Protein AF-A0A7J2QZQ3-F1 (afdb_monomer)

Nearest PDB structures (foldseek):
  8r4z-assembly1_A  TM=9.705E-01  e=7.415E-05  Pseudomonas syringae
  6ect-assembly1_A  TM=9.911E-01  e=1.707E-04  Stigmatella aurantiaca
  4m6x-assembly1_B  TM=9.555E-01  e=1.962E-04  Streptomyces hygroscopicus
  4m71-assembly1_B  TM=9.541E-01  e=3.420E-04  Streptomyces hygroscopicus
  4kib-assembly1_A  TM=9.616E-01  e=5.964E-04  Streptomyces hygroscopicus

Sequence (57 aa):
MVADIGCGHGRASIKSAQAFPKSIYIGYDIHEPSIIRANEKVKQFGVKDRVFLNSLI

Mean predicted aligned error: 1.62 Å

Solvent-accessible surface area (backbone atoms only — not comparable to full-atom values): 3130 Å² total; per-residue (Å²): 115,48,81,36,81,68,34,46,60,33,61,68,58,52,56,47,38,73,76,36,74,91,45,38,35,43,28,36,24,73,54,46,74,34,28,56,55,14,52,55,47,32,54,74,72,70,42,59,90,37,47,46,68,39,52,78,101

Secondary structure (DSSP, 8-state):
-EEEET-TTSHHHHHHHHH-TT--EEEEES-HHHHHHHHHHHHHTT-TTTEEEEE--

Radius of gyration: 9.87 Å; Cα contacts (8 Å, |Δi|>4): 107; chains: 1; bounding box: 24×20×21 Å

Foldseek 3Di:
DEEAEQCFLVPVVLVVCVVPVVAAYEYEHQPVVRQVNNVVVCVVSVNVVRYHYDHPD

pLDDT: mean 98.07, std 1.53, range [89.69, 98.81]

Structure (mmCIF, N/CA/C/O backbone):
data_AF-A0A7J2QZQ3-F1
#
_entry.id   AF-A0A7J2QZQ3-F1
#
loop_
_atom_site.group_PDB
_atom_site.id
_atom_site.type_symbol
_atom_site.label_atom_id
_atom_site.label_alt_id
_atom_site.label_comp_id
_atom_site.label_asym_id
_atom_site.label_entity_id
_atom_site.label_seq_id
_atom_site.pdbx_PDB_ins_code
_atom_site.Cartn_x
_atom_site.Cartn_y
_atom_site.Cartn_z
_atom_site.occupancy
_atom_site.B_iso_or_equiv
_atom_site.auth_seq_id
_atom_site.auth_comp_id
_atom_site.auth_asym_id
_atom_site.auth_atom_id
_atom_site.pdbx_PDB_model_num
ATOM 1 N N . MET A 1 1 ? -9.970 -8.175 3.415 1.00 91.56 1 MET A N 1
ATOM 2 C CA . MET A 1 1 ? -8.607 -8.242 2.845 1.00 91.56 1 MET A CA 1
ATOM 3 C C . MET A 1 1 ? -8.754 -8.218 1.332 1.00 91.56 1 MET A C 1
ATOM 5 O O . MET A 1 1 ? -9.685 -8.852 0.850 1.00 91.56 1 MET A O 1
ATOM 9 N N 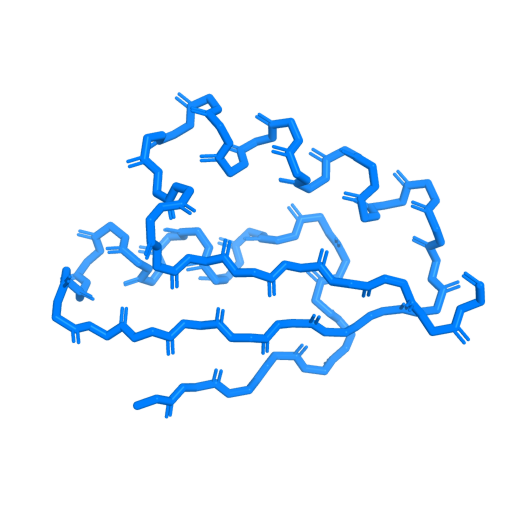. VAL A 1 2 ? -7.932 -7.452 0.614 1.00 98.00 2 VAL A N 1
ATOM 10 C CA . VAL A 1 2 ? -8.037 -7.233 -0.841 1.00 98.00 2 VAL A CA 1
ATOM 11 C C . VAL A 1 2 ? -6.676 -7.483 -1.485 1.00 98.00 2 VAL A C 1
ATOM 13 O O . VAL A 1 2 ? -5.664 -7.033 -0.949 1.00 98.00 2 VAL A O 1
ATOM 16 N N . ALA A 1 3 ? -6.669 -8.178 -2.622 1.00 98.25 3 ALA A N 1
ATOM 17 C CA . ALA A 1 3 ? -5.491 -8.352 -3.465 1.00 98.25 3 ALA A CA 1
ATOM 18 C C . ALA A 1 3 ? -5.589 -7.449 -4.706 1.00 98.25 3 ALA A C 1
ATOM 20 O O . ALA A 1 3 ? -6.638 -7.411 -5.348 1.00 98.25 3 ALA A O 1
ATOM 21 N N . ASP A 1 4 ? -4.511 -6.735 -5.030 1.00 98.31 4 ASP A N 1
ATOM 22 C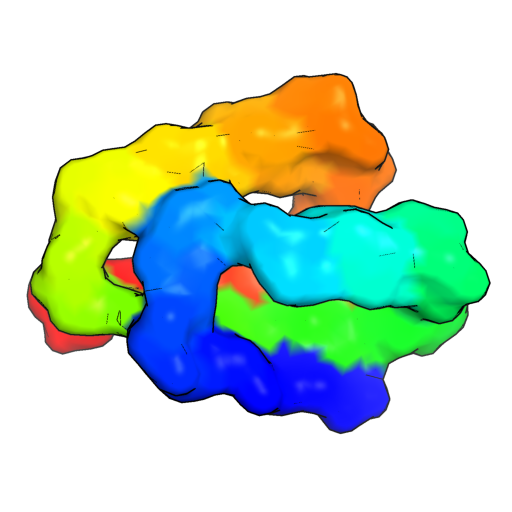 CA . ASP A 1 4 ? -4.407 -5.814 -6.173 1.00 98.31 4 ASP A CA 1
ATOM 23 C C . ASP A 1 4 ? -3.268 -6.285 -7.099 1.00 98.31 4 ASP A C 1
ATOM 25 O O . ASP A 1 4 ? -2.087 -6.100 -6.796 1.00 98.31 4 ASP A O 1
ATOM 29 N N . ILE A 1 5 ? -3.613 -6.987 -8.184 1.00 98.19 5 ILE A N 1
ATOM 30 C CA . ILE A 1 5 ? -2.646 -7.559 -9.136 1.00 98.19 5 ILE A CA 1
ATOM 31 C C . ILE A 1 5 ? -2.450 -6.590 -10.298 1.00 98.19 5 ILE A C 1
ATOM 33 O O . ILE A 1 5 ? -3.418 -6.206 -10.951 1.00 98.19 5 ILE A O 1
ATOM 37 N N . GLY A 1 6 ? -1.198 -6.214 -10.570 1.00 98.06 6 GLY A N 1
ATOM 38 C CA . GLY A 1 6 ? -0.904 -5.093 -11.465 1.00 98.06 6 GLY A CA 1
ATOM 39 C C . GLY A 1 6 ? -1.171 -3.751 -10.779 1.00 98.06 6 GLY A C 1
ATOM 40 O O . GLY A 1 6 ? -1.725 -2.831 -11.384 1.00 98.06 6 GLY A O 1
ATOM 41 N N . CYS A 1 7 ? -0.836 -3.654 -9.485 1.00 98.12 7 CYS A N 1
ATOM 42 C CA . CYS A 1 7 ? -1.188 -2.497 -8.657 1.00 98.12 7 CYS A CA 1
ATOM 43 C C . CYS A 1 7 ? -0.482 -1.190 -9.076 1.00 98.12 7 CYS A C 1
ATOM 45 O O . CYS A 1 7 ? -0.884 -0.096 -8.653 1.00 98.12 7 CYS A O 1
ATOM 47 N N . GLY A 1 8 ? 0.557 -1.277 -9.913 1.00 98.44 8 GLY A N 1
ATOM 48 C CA . GLY A 1 8 ? 1.320 -0.168 -10.467 1.00 98.44 8 GLY A CA 1
ATOM 49 C C . GLY A 1 8 ? 1.718 0.852 -9.406 1.00 98.44 8 GLY A C 1
ATOM 50 O O . GLY A 1 8 ? 2.424 0.563 -8.448 1.00 98.44 8 GLY A O 1
ATOM 51 N N . HIS A 1 9 ? 1.231 2.084 -9.559 1.00 98.44 9 HIS A N 1
ATOM 52 C CA . HIS A 1 9 ? 1.514 3.190 -8.636 1.00 98.44 9 HIS A CA 1
ATOM 53 C C . HIS A 1 9 ? 0.633 3.206 -7.366 1.00 98.44 9 HIS A C 1
ATOM 55 O O . HIS A 1 9 ? 0.582 4.233 -6.682 1.00 98.44 9 HIS A O 1
ATOM 61 N N . GLY A 1 10 ? -0.131 2.142 -7.093 1.00 98.12 10 GLY A N 1
ATOM 62 C CA . GLY A 1 10 ? -0.932 1.964 -5.877 1.00 98.12 10 GLY A CA 1
ATOM 63 C C . GLY A 1 10 ? -2.195 2.826 -5.769 1.00 98.12 10 GLY A C 1
ATOM 64 O O . GLY A 1 10 ? -2.784 2.908 -4.695 1.00 98.12 10 GLY A O 1
ATOM 65 N N . ARG A 1 11 ? -2.633 3.505 -6.843 1.00 98.44 11 ARG A N 1
ATOM 66 C CA . ARG A 1 11 ? -3.737 4.494 -6.782 1.00 98.44 11 ARG A CA 1
ATOM 67 C C . ARG A 1 11 ? -5.051 3.891 -6.274 1.00 98.44 11 ARG A C 1
ATOM 69 O O . ARG A 1 11 ? -5.715 4.520 -5.451 1.00 98.44 11 ARG A O 1
ATOM 76 N N . ALA A 1 12 ? -5.421 2.710 -6.773 1.00 98.25 12 ALA A N 1
ATOM 77 C CA . ALA A 1 12 ? -6.665 2.039 -6.404 1.00 98.25 12 ALA A CA 1
ATOM 78 C C . ALA A 1 12 ? -6.636 1.602 -4.934 1.00 98.25 12 ALA A C 1
ATOM 80 O O . ALA A 1 12 ? -7.510 2.001 -4.161 1.00 98.25 12 ALA A O 1
ATOM 81 N N . SER A 1 13 ? -5.587 0.879 -4.536 1.00 98.62 13 SER A N 1
ATOM 82 C CA . SER A 1 13 ? -5.366 0.450 -3.152 1.00 98.62 13 SER A CA 1
ATOM 83 C C . SER A 1 13 ? -5.319 1.616 -2.156 1.00 98.62 13 SER A C 1
ATOM 85 O O . SER A 1 13 ? -6.010 1.574 -1.143 1.00 98.62 13 SER A O 1
ATOM 87 N N . ILE A 1 14 ? -4.593 2.704 -2.451 1.00 98.69 14 ILE A N 1
ATOM 88 C CA . ILE A 1 14 ? -4.503 3.879 -1.560 1.00 98.69 14 ILE A CA 1
ATOM 89 C C . ILE A 1 14 ? -5.871 4.541 -1.374 1.00 98.69 14 ILE A C 1
ATOM 91 O O . ILE A 1 14 ? -6.296 4.775 -0.243 1.00 98.69 14 ILE A O 1
ATOM 95 N N . LYS A 1 15 ? -6.585 4.825 -2.472 1.00 98.56 15 LYS A N 1
ATOM 96 C CA . LYS A 1 15 ? -7.896 5.487 -2.397 1.00 98.56 15 LYS A CA 1
ATOM 97 C C . LYS A 1 15 ? -8.918 4.613 -1.667 1.00 98.56 15 LYS A C 1
ATOM 99 O O . LYS A 1 15 ? -9.715 5.111 -0.876 1.00 98.56 15 LYS A O 1
ATOM 104 N N . SER A 1 16 ? -8.859 3.305 -1.894 1.00 98.38 16 SER A N 1
ATOM 105 C CA . SER A 1 16 ? -9.737 2.344 -1.228 1.00 98.38 16 SER A CA 1
ATOM 106 C C . SER A 1 16 ? -9.396 2.201 0.260 1.00 98.38 16 SER A C 1
ATOM 108 O O . SER A 1 16 ? -10.299 2.095 1.083 1.00 98.38 16 SER A O 1
ATOM 110 N N . ALA A 1 17 ? -8.121 2.277 0.648 1.00 98.44 17 ALA A N 1
ATOM 111 C CA . ALA A 1 17 ? -7.712 2.265 2.053 1.00 98.44 17 ALA A CA 1
ATOM 112 C C . ALA A 1 17 ? -8.167 3.508 2.829 1.00 98.44 17 ALA A C 1
ATOM 114 O O . ALA A 1 17 ? -8.512 3.396 4.004 1.00 98.44 17 ALA A O 1
ATOM 115 N N . GLN A 1 18 ? -8.229 4.670 2.173 1.00 97.75 18 GLN A N 1
ATOM 116 C CA . GLN A 1 18 ? -8.805 5.884 2.761 1.00 97.75 18 GLN A CA 1
ATOM 117 C C . GLN A 1 18 ? -10.319 5.749 2.983 1.00 97.75 18 GLN A C 1
ATOM 119 O O . GLN A 1 18 ? -10.826 6.167 4.021 1.00 97.75 18 GLN A O 1
ATOM 124 N N . ALA A 1 19 ? -11.040 5.147 2.032 1.00 98.38 19 ALA A N 1
ATOM 125 C CA . ALA A 1 19 ? -12.490 4.960 2.123 1.00 98.38 19 ALA A CA 1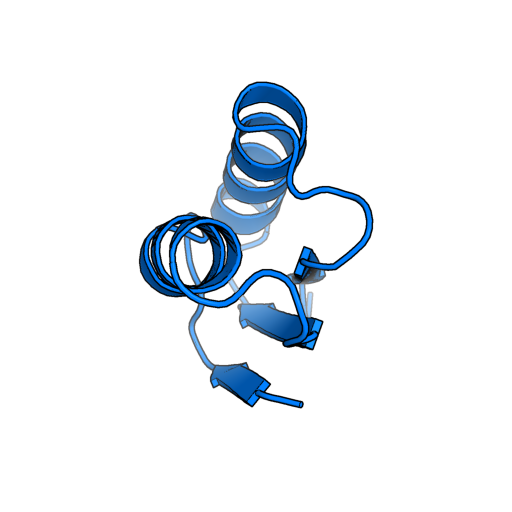
ATOM 126 C C . ALA A 1 19 ? -12.900 3.821 3.076 1.00 98.38 19 ALA A C 1
ATOM 128 O O . ALA A 1 19 ? -13.939 3.897 3.730 1.00 98.38 19 ALA A O 1
ATOM 129 N N . PHE A 1 20 ? -12.083 2.770 3.172 1.00 98.19 20 PHE A N 1
ATOM 130 C CA . PHE A 1 20 ? -12.371 1.560 3.940 1.00 98.19 20 PHE A CA 1
ATOM 131 C C . PHE A 1 20 ? -11.262 1.298 4.969 1.00 98.19 20 PHE A C 1
ATOM 133 O O . PHE A 1 20 ? -10.441 0.397 4.782 1.00 98.19 20 PHE A O 1
ATOM 140 N N . PRO A 1 21 ? -11.234 2.043 6.089 1.00 96.88 21 PRO A N 1
ATOM 141 C CA . PRO A 1 21 ? -10.112 2.023 7.027 1.00 96.88 21 PRO A CA 1
ATOM 142 C C . PRO A 1 21 ? -9.917 0.684 7.754 1.00 96.88 21 PRO A C 1
ATOM 144 O O . PRO A 1 21 ? -8.841 0.446 8.292 1.00 96.88 21 PRO A O 1
ATOM 147 N N . LYS A 1 22 ? -10.925 -0.196 7.775 1.00 97.75 22 LYS A N 1
ATOM 148 C CA . LYS A 1 22 ? -10.824 -1.547 8.359 1.00 97.75 22 LYS A CA 1
ATOM 149 C C . LYS A 1 22 ? -10.282 -2.596 7.377 1.00 97.75 22 LYS A C 1
ATOM 151 O O . LYS A 1 22 ? -10.067 -3.740 7.768 1.00 97.75 22 LYS A O 1
ATOM 156 N N . SER A 1 23 ? -10.097 -2.234 6.108 1.00 98.31 23 SER A N 1
ATOM 157 C CA . SER A 1 23 ? -9.623 -3.143 5.066 1.00 98.31 23 SER A CA 1
ATOM 158 C C . SER A 1 23 ? -8.102 -3.109 4.951 1.00 98.31 23 SER A C 1
ATOM 160 O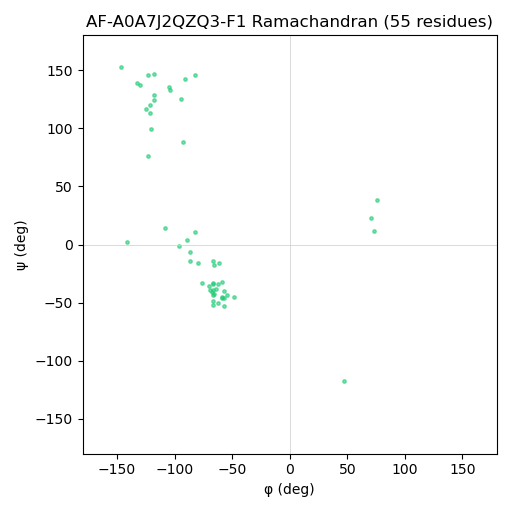 O . SER A 1 23 ? -7.486 -2.050 5.027 1.00 98.31 23 SER A O 1
ATOM 162 N N . ILE A 1 24 ? -7.517 -4.281 4.709 1.00 98.62 24 ILE A N 1
ATOM 163 C CA . ILE A 1 24 ? -6.098 -4.466 4.390 1.00 98.62 24 ILE A CA 1
ATOM 164 C C . ILE A 1 24 ? -5.965 -4.757 2.894 1.00 98.62 24 ILE A C 1
ATOM 166 O O . ILE A 1 24 ? -6.721 -5.584 2.370 1.00 98.62 24 ILE A O 1
ATOM 170 N N . TYR A 1 25 ? -4.999 -4.109 2.249 1.00 98.75 25 TYR A N 1
ATOM 171 C CA . TYR A 1 25 ? -4.683 -4.212 0.827 1.00 98.75 25 TYR A CA 1
ATOM 172 C C . TYR A 1 25 ? -3.272 -4.760 0.652 1.00 98.75 25 TYR A C 1
ATOM 174 O O . TYR A 1 25 ? -2.321 -4.239 1.237 1.00 98.75 25 TYR A O 1
ATOM 182 N N . ILE A 1 26 ? -3.149 -5.796 -0.170 1.00 98.75 26 ILE A N 1
ATOM 183 C CA . ILE A 1 26 ? -1.873 -6.392 -0.557 1.00 98.75 26 ILE A CA 1
ATOM 184 C C . ILE A 1 26 ? -1.786 -6.309 -2.079 1.00 98.75 26 ILE A C 1
ATOM 186 O O . ILE A 1 26 ? -2.655 -6.825 -2.778 1.00 98.75 26 ILE A O 1
ATOM 190 N N . GLY A 1 27 ? -0.768 -5.626 -2.590 1.00 98.44 27 GLY A N 1
ATOM 191 C CA . GLY A 1 27 ? -0.567 -5.407 -4.015 1.00 98.44 27 GLY A CA 1
ATOM 192 C C . GLY A 1 27 ? 0.723 -6.032 -4.520 1.00 98.44 27 GLY A C 1
ATOM 193 O O . GLY A 1 27 ? 1.726 -6.067 -3.800 1.00 98.44 27 GLY A O 1
ATOM 194 N N . TYR A 1 28 ? 0.679 -6.491 -5.768 1.00 98.69 28 TYR A N 1
ATOM 195 C CA . TYR A 1 28 ? 1.830 -7.016 -6.494 1.00 98.69 28 TYR A CA 1
ATOM 196 C C . TYR A 1 28 ? 1.896 -6.402 -7.891 1.00 98.69 28 TYR A C 1
ATOM 198 O O . TYR A 1 28 ? 0.873 -6.250 -8.564 1.00 98.69 28 TYR A O 1
ATOM 206 N N . ASP A 1 29 ? 3.100 -6.054 -8.332 1.00 98.56 29 ASP A N 1
ATOM 207 C CA . ASP A 1 29 ? 3.381 -5.615 -9.699 1.00 98.56 29 ASP A CA 1
ATOM 208 C C . ASP A 1 29 ? 4.781 -6.084 -10.124 1.00 98.56 29 ASP A C 1
ATOM 210 O O . ASP A 1 29 ? 5.653 -6.289 -9.283 1.00 98.56 29 ASP A O 1
ATOM 214 N N . ILE A 1 30 ? 4.999 -6.276 -11.424 1.00 98.38 30 ILE A N 1
ATOM 215 C CA . ILE A 1 30 ? 6.307 -6.653 -11.985 1.00 98.38 30 ILE A CA 1
ATOM 216 C C . ILE A 1 30 ? 7.184 -5.431 -12.284 1.00 98.38 30 ILE A C 1
ATOM 218 O O . ILE A 1 30 ? 8.377 -5.559 -12.524 1.00 98.38 30 ILE A O 1
ATOM 222 N N . HIS A 1 31 ? 6.611 -4.230 -12.299 1.00 98.19 31 HIS A N 1
ATOM 223 C CA . HIS A 1 31 ? 7.337 -3.010 -12.606 1.00 98.19 31 HIS A CA 1
ATOM 224 C C . HIS A 1 31 ? 7.870 -2.356 -11.322 1.00 98.19 31 HIS A C 1
ATOM 226 O O . HIS A 1 31 ? 7.225 -1.486 -10.727 1.00 98.19 31 HIS A O 1
ATOM 232 N N . GLU A 1 32 ? 9.072 -2.757 -10.900 1.00 98.31 32 GLU A N 1
ATOM 233 C CA . GLU A 1 32 ? 9.730 -2.290 -9.668 1.00 98.31 32 GLU A CA 1
ATOM 234 C C . GLU A 1 32 ? 9.734 -0.751 -9.496 1.00 98.31 32 GLU A C 1
ATOM 236 O O . GLU A 1 32 ? 9.335 -0.276 -8.423 1.00 98.31 32 GLU A O 1
ATOM 241 N N . PRO A 1 33 ? 10.054 0.075 -10.520 1.00 98.31 33 PRO A N 1
ATOM 242 C CA . PRO A 1 33 ? 10.016 1.532 -10.366 1.00 98.31 33 PRO A CA 1
ATOM 243 C C . PRO A 1 33 ? 8.634 2.067 -9.967 1.00 98.31 33 PRO A C 1
ATOM 245 O O . PRO A 1 33 ? 8.525 3.049 -9.223 1.00 98.31 33 PRO A O 1
ATOM 248 N N . SER A 1 34 ? 7.555 1.416 -10.418 1.00 98.31 34 SER A N 1
ATOM 249 C CA . SER A 1 34 ? 6.201 1.782 -10.001 1.00 98.31 34 SER A CA 1
ATOM 250 C C . SER A 1 34 ? 5.940 1.448 -8.539 1.00 98.31 34 SER A C 1
ATOM 252 O O . SER A 1 34 ? 5.338 2.279 -7.859 1.00 98.31 34 SER A O 1
ATOM 254 N N . ILE A 1 35 ? 6.434 0.314 -8.035 1.00 98.62 35 ILE A N 1
ATOM 255 C CA . ILE A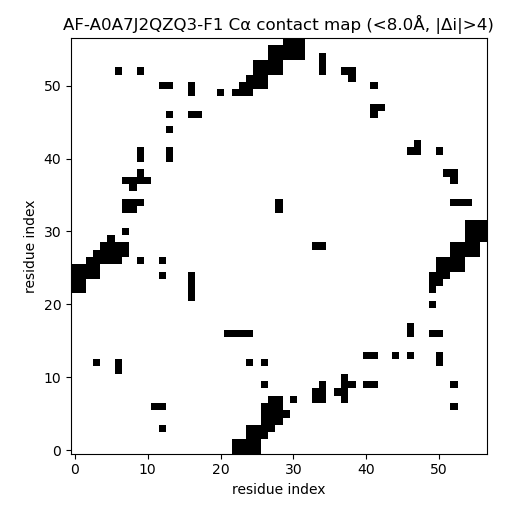 1 35 ? 6.294 -0.082 -6.625 1.00 98.62 35 ILE A CA 1
ATOM 256 C C . ILE A 1 35 ? 7.062 0.856 -5.693 1.00 98.62 35 ILE A C 1
ATOM 258 O O .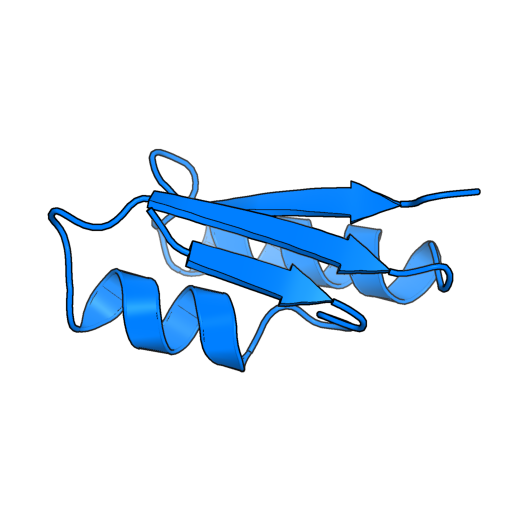 ILE A 1 35 ? 6.532 1.234 -4.644 1.00 98.62 35 ILE A O 1
ATOM 262 N N . ILE A 1 36 ? 8.263 1.302 -6.076 1.00 98.56 36 ILE A N 1
ATOM 263 C CA . ILE A 1 36 ? 9.022 2.309 -5.312 1.00 98.56 36 ILE A CA 1
ATOM 264 C C . ILE A 1 36 ? 8.174 3.578 -5.150 1.00 98.56 36 ILE A C 1
ATOM 266 O O . ILE A 1 36 ? 7.883 4.013 -4.031 1.00 98.56 36 ILE A O 1
ATOM 270 N N . ARG A 1 37 ? 7.672 4.115 -6.269 1.00 98.62 37 ARG A N 1
ATOM 271 C CA . ARG A 1 37 ? 6.805 5.303 -6.282 1.00 98.62 37 ARG A CA 1
ATOM 272 C C . ARG A 1 37 ? 5.484 5.070 -5.539 1.00 98.62 37 ARG A C 1
ATOM 274 O O . ARG A 1 37 ? 4.935 5.995 -4.937 1.00 98.62 37 ARG A O 1
ATOM 281 N N . ALA A 1 38 ? 4.938 3.858 -5.594 1.00 98.69 38 ALA A N 1
ATOM 282 C CA . ALA A 1 38 ? 3.709 3.499 -4.900 1.00 98.69 38 ALA A CA 1
ATOM 283 C C . ALA A 1 38 ? 3.908 3.521 -3.380 1.00 98.69 38 ALA A C 1
ATOM 285 O O . ALA A 1 38 ? 3.090 4.099 -2.668 1.00 98.69 38 ALA A O 1
ATOM 286 N N . ASN A 1 39 ? 5.021 2.979 -2.886 1.00 98.69 39 ASN A N 1
ATOM 287 C CA . ASN A 1 39 ? 5.347 2.968 -1.461 1.00 98.69 39 ASN A CA 1
ATOM 288 C C . ASN A 1 39 ? 5.619 4.374 -0.899 1.00 98.69 39 ASN A C 1
ATOM 290 O O . ASN A 1 39 ? 5.228 4.671 0.233 1.00 98.69 39 ASN A O 1
ATOM 294 N N . GLU A 1 40 ? 6.212 5.278 -1.686 1.00 98.75 40 GLU A N 1
ATOM 295 C CA . GLU A 1 40 ? 6.292 6.703 -1.327 1.00 98.75 40 GLU A CA 1
ATOM 296 C C . GLU A 1 40 ? 4.898 7.308 -1.122 1.00 98.75 40 GLU A C 1
ATOM 298 O O . GLU A 1 40 ? 4.643 7.962 -0.110 1.00 98.75 40 GLU A O 1
ATOM 303 N N . LYS A 1 41 ? 3.966 7.037 -2.046 1.00 98.75 41 LYS A N 1
ATOM 304 C CA . LYS A 1 41 ? 2.580 7.516 -1.952 1.00 98.75 41 LYS A CA 1
ATOM 305 C C . LYS A 1 41 ? 1.836 6.892 -0.774 1.00 98.75 41 LYS A C 1
ATOM 307 O O . LYS A 1 41 ? 1.146 7.607 -0.057 1.00 98.75 41 LYS A O 1
ATOM 312 N N . VAL A 1 42 ? 1.996 5.592 -0.525 1.00 98.81 42 VAL A N 1
ATOM 313 C CA . VAL A 1 42 ? 1.410 4.905 0.642 1.00 98.81 42 VAL A CA 1
ATOM 314 C C . VAL A 1 42 ? 1.803 5.609 1.945 1.00 98.81 42 VAL A C 1
ATOM 316 O O . VAL A 1 42 ? 0.944 5.858 2.795 1.00 98.81 42 VAL A O 1
ATOM 319 N N . LYS A 1 43 ? 3.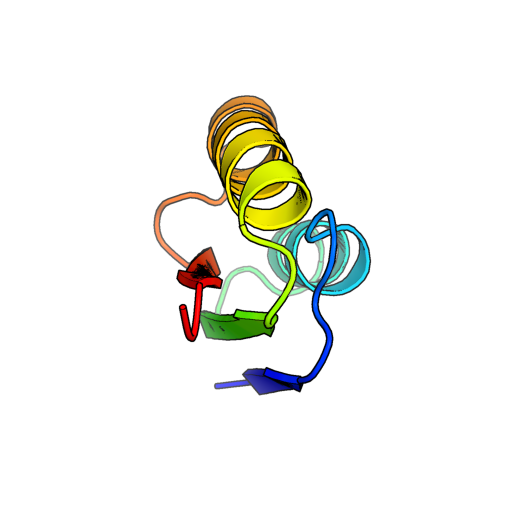081 5.997 2.084 1.00 98.62 43 LYS A N 1
ATOM 320 C CA . LYS A 1 43 ? 3.565 6.792 3.225 1.00 98.62 43 LYS A CA 1
ATOM 321 C C . LYS A 1 43 ? 2.974 8.203 3.224 1.00 98.62 43 LYS A C 1
ATOM 323 O O . LYS A 1 43 ? 2.460 8.630 4.254 1.00 98.62 43 LYS A O 1
ATOM 328 N N . GLN A 1 44 ? 3.010 8.896 2.084 1.00 98.62 44 GLN A N 1
ATOM 329 C CA . GLN A 1 44 ? 2.497 10.263 1.930 1.00 98.62 44 GLN A CA 1
ATOM 330 C C . GLN A 1 44 ? 1.015 10.385 2.313 1.00 98.62 44 GLN A C 1
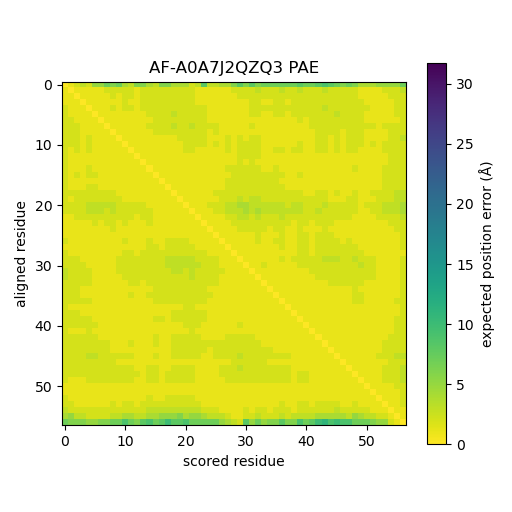ATOM 332 O O . GLN A 1 44 ? 0.622 11.361 2.942 1.00 98.62 44 GLN A O 1
ATOM 337 N N . PHE A 1 45 ? 0.195 9.396 1.953 1.00 98.50 45 PHE A N 1
ATOM 338 C CA . PHE A 1 45 ? -1.242 9.380 2.233 1.00 98.50 45 PHE A CA 1
ATOM 339 C C . PHE A 1 45 ? -1.606 8.738 3.581 1.00 98.50 45 PHE A C 1
ATOM 341 O O . PHE A 1 45 ? -2.791 8.608 3.880 1.00 98.50 45 PHE A O 1
ATOM 348 N N . GLY A 1 46 ? -0.620 8.343 4.396 1.00 98.31 46 GLY A N 1
ATOM 349 C CA . GLY A 1 46 ? -0.849 7.871 5.765 1.00 98.31 46 GLY A CA 1
ATOM 350 C C . GLY A 1 46 ? -1.538 6.506 5.878 1.00 98.31 46 GLY A C 1
ATOM 351 O O . GLY A 1 46 ? -2.124 6.218 6.914 1.00 98.31 46 GLY A O 1
ATOM 352 N N . VAL A 1 47 ? -1.466 5.663 4.841 1.00 98.62 47 VAL A N 1
ATOM 353 C CA . VAL A 1 47 ? -2.137 4.343 4.794 1.00 98.62 47 VAL A CA 1
ATOM 354 C C . VAL A 1 47 ? -1.165 3.161 4.911 1.00 98.62 47 VAL A C 1
ATOM 356 O O . VAL A 1 47 ? -1.522 2.017 4.634 1.00 98.62 47 VAL A O 1
ATOM 359 N N . LYS 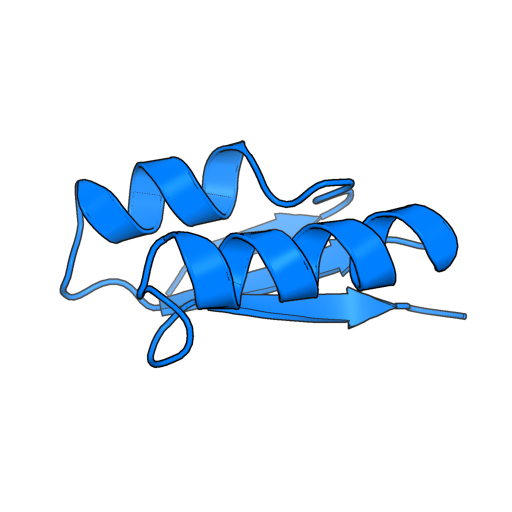A 1 48 ? 0.081 3.425 5.326 1.00 98.38 48 LYS A N 1
ATOM 360 C CA . LYS A 1 48 ? 1.164 2.425 5.428 1.00 98.38 48 LYS A CA 1
ATOM 361 C C . LYS A 1 48 ? 0.898 1.279 6.409 1.00 98.38 48 LYS A C 1
ATOM 363 O O . LYS A 1 48 ? 1.614 0.290 6.391 1.00 98.38 48 LYS A O 1
ATOM 368 N N . ASP A 1 49 ? -0.079 1.438 7.292 1.00 98.31 49 ASP A N 1
ATOM 369 C CA . ASP A 1 49 ? -0.489 0.438 8.276 1.00 98.31 49 ASP A CA 1
ATOM 370 C C . ASP A 1 49 ? -1.398 -0.648 7.681 1.00 98.31 49 ASP A C 1
ATOM 372 O O . ASP A 1 49 ? -1.584 -1.694 8.297 1.00 98.31 49 ASP A O 1
ATOM 376 N N . ARG A 1 50 ? -1.965 -0.410 6.490 1.00 98.38 50 ARG A N 1
ATOM 377 C CA . ARG A 1 50 ? -2.960 -1.305 5.879 1.00 98.38 50 ARG A CA 1
ATOM 378 C C . ARG A 1 50 ? -2.829 -1.486 4.366 1.00 98.38 50 ARG A C 1
ATOM 380 O O . ARG A 1 50 ? -3.660 -2.172 3.778 1.00 98.38 50 ARG A O 1
ATOM 387 N N . VAL A 1 51 ? -1.825 -0.879 3.731 1.00 98.81 51 VAL A N 1
ATOM 388 C CA . VAL A 1 51 ? -1.527 -1.030 2.298 1.00 98.81 51 VAL A CA 1
ATOM 389 C C . VAL A 1 51 ? -0.082 -1.482 2.131 1.00 98.81 51 VAL A C 1
ATOM 391 O O . VAL A 1 51 ? 0.840 -0.744 2.471 1.00 98.81 51 VAL A O 1
ATOM 394 N N . PHE A 1 52 ? 0.102 -2.678 1.577 1.00 98.69 52 PHE A N 1
ATOM 395 C CA . PHE A 1 52 ? 1.403 -3.315 1.378 1.00 98.69 52 PHE A CA 1
ATOM 396 C C . PHE A 1 52 ? 1.591 -3.608 -0.111 1.00 98.69 52 PHE A C 1
ATOM 398 O O . PHE A 1 52 ? 0.851 -4.418 -0.662 1.00 98.69 52 PHE A O 1
ATOM 405 N N . LEU A 1 53 ? 2.537 -2.939 -0.775 1.00 98.69 53 LEU A N 1
ATOM 406 C CA . LEU A 1 53 ? 2.747 -3.049 -2.225 1.00 98.69 53 LEU A CA 1
ATOM 407 C C . LEU A 1 53 ? 4.143 -3.601 -2.512 1.00 98.69 53 LEU A C 1
ATOM 409 O O . LEU A 1 53 ? 5.136 -3.027 -2.060 1.00 98.69 53 LEU A O 1
ATOM 413 N N . ASN A 1 54 ? 4.200 -4.697 -3.266 1.00 98.50 54 ASN A N 1
ATOM 414 C CA . ASN A 1 54 ? 5.400 -5.502 -3.462 1.00 98.50 54 ASN A CA 1
ATOM 415 C C . ASN A 1 54 ? 5.745 -5.633 -4.951 1.00 98.50 54 ASN A C 1
ATOM 417 O O . ASN A 1 54 ? 4.854 -5.727 -5.797 1.00 98.50 54 ASN A O 1
ATOM 421 N N . SER A 1 55 ? 7.043 -5.675 -5.248 1.00 97.69 55 SER A N 1
ATOM 422 C CA . SER A 1 55 ? 7.550 -6.092 -6.556 1.00 97.69 55 SER A CA 1
ATOM 423 C C . SER A 1 55 ? 7.596 -7.620 -6.622 1.00 97.69 55 SER A C 1
ATOM 425 O O . SER A 1 55 ? 7.835 -8.273 -5.605 1.00 97.69 55 SER A O 1
ATOM 427 N N . LEU A 1 56 ? 7.347 -8.186 -7.803 1.00 95.00 56 LEU A N 1
ATOM 428 C CA . LEU A 1 56 ? 7.578 -9.609 -8.099 1.00 95.00 56 LEU A CA 1
ATOM 429 C C . LEU A 1 56 ? 8.926 -9.874 -8.786 1.00 95.00 56 LEU A C 1
ATOM 431 O O . LEU A 1 56 ? 9.235 -11.028 -9.083 1.00 95.00 56 LEU A O 1
ATOM 435 N N . ILE A 1 57 ? 9.690 -8.815 -9.047 1.00 89.69 57 ILE A N 1
ATOM 436 C CA . ILE A 1 57 ? 11.066 -8.841 -9.554 1.00 89.69 57 ILE A CA 1
ATOM 437 C C . ILE A 1 57 ? 11.983 -8.279 -8.475 1.00 89.69 57 ILE A C 1
ATOM 439 O O . ILE A 1 57 ? 11.535 -7.304 -7.817 1.00 89.69 57 ILE A O 1
#